Protein 3ILH (pdb70)

Secondary structure (DSSP, 8-state):
--EEEEEEE-S-HHHHHHHHHHHHTT--EEEEEEESSHHHHHHHHHHHHTSS---SEEEEESS-SSS-HHHHHHHHHHH-GGGTTT-EEEEE-SS--HHHHHHHHH-SS--EEE-SS--HHHHHHHHHHHH--

CATH classification: 3.40.50.2300

Structure (mmCIF, N/CA/C/O backbone):
data_3ILH
#
_entry.id   3ILH
#
_cell.length_a   63.671
_cell.length_b   63.671
_cell.length_c   158.388
_cell.angle_alpha   90.00
_cell.angle_beta   90.00
_cell.angle_gamma   120.00
#
_symmetry.space_group_name_H-M   'P 64 2 2'
#
loop_
_entity.id
_entity.type
_entity.pdbx_description
1 polymer 'Two component response regulator'
2 water water
#
loop_
_atom_site.group_PDB
_atom_site.id
_atom_site.type_symbol
_atom_site.label_atom_id
_atom_site.label_alt_id
_atom_site.label_comp_id
_atom_site.label_asym_id
_atom_site.label_entity_id
_atom_site.label_seq_id
_atom_site.pdbx_PDB_ins_code
_atom_site.Cartn_x
_atom_site.Cartn_y
_atom_site.Cartn_z
_atom_site.occupancy
_atom_site.B_iso_or_equiv
_atom_site.auth_seq_id
_atom_site.auth_comp_id
_atom_site.auth_asym_id
_atom_site.auth_atom_id
_atom_site.pdbx_PDB_model_num
ATOM 1 N N . ARG A 1 7 ? 50.621 23.753 -6.165 1.00 78.34 5 ARG A N 1
ATOM 2 C CA . ARG A 1 7 ? 49.834 22.477 -5.862 1.00 79.23 5 ARG A CA 1
ATOM 3 C C . ARG A 1 7 ? 50.581 21.433 -4.938 1.00 77.84 5 ARG A C 1
ATOM 4 O O . ARG A 1 7 ? 50.030 20.358 -4.632 1.00 78.39 5 ARG A O 1
ATOM 12 N N . LYS A 1 8 ? 51.710 21.817 -4.381 1.00 76.58 6 LYS A N 1
ATOM 13 C CA . LYS A 1 8 ? 52.462 20.990 -3.461 1.00 75.24 6 LYS A CA 1
ATOM 14 C C . LYS A 1 8 ? 51.743 20.882 -2.130 1.00 73.96 6 LYS A C 1
ATOM 15 O O . LYS A 1 8 ? 50.724 21.516 -1.932 1.00 73.95 6 LYS A O 1
ATOM 21 N N . ILE A 1 9 ? 52.230 20.018 -1.247 1.00 70.72 7 ILE A N 1
ATOM 22 C CA . ILE A 1 9 ? 51.603 19.862 0.074 1.00 65.81 7 ILE A CA 1
ATOM 23 C C . ILE A 1 9 ? 52.750 20.136 0.986 1.00 65.36 7 ILE A C 1
ATOM 24 O O . ILE A 1 9 ? 53.934 19.752 0.775 1.00 66.55 7 ILE A O 1
ATOM 29 N N . ASP A 1 10 ? 52.386 20.872 2.002 1.00 63.83 8 ASP A N 1
ATOM 30 C CA . ASP A 1 10 ? 53.332 21.401 2.906 1.00 63.01 8 ASP A CA 1
ATOM 31 C C . ASP A 1 10 ? 54.077 20.324 3.572 1.00 61.08 8 ASP A C 1
ATOM 32 O O . ASP A 1 10 ? 55.291 20.323 3.586 1.00 61.56 8 ASP A O 1
ATOM 37 N N . SER A 1 11 ? 53.364 19.426 4.222 1.00 58.45 9 SER A N 1
ATOM 38 C CA . SER A 1 11 ? 54.064 18.349 4.885 1.00 54.81 9 SER A CA 1
ATOM 39 C C . SER A 1 11 ? 53.196 17.235 5.402 1.00 51.55 9 SER A C 1
ATOM 40 O O . SER A 1 11 ? 52.017 17.376 5.530 1.00 48.93 9 SER A O 1
ATOM 43 N N . VAL A 1 12 ? 53.826 16.131 5.726 1.00 49.67 10 VAL A N 1
ATOM 44 C CA . VAL A 1 12 ? 53.166 15.069 6.400 1.00 46.71 10 VAL A CA 1
ATOM 45 C C . VAL A 1 12 ? 54.031 14.592 7.539 1.00 45.39 10 VAL A C 1
ATOM 46 O O . VAL A 1 12 ? 55.217 14.466 7.414 1.00 47.07 10 VAL A O 1
ATOM 50 N N . LEU A 1 13 ? 53.397 14.338 8.658 1.00 42.60 11 LEU A N 1
ATOM 51 C CA . LEU A 1 13 ? 54.071 13.734 9.854 1.00 41.96 11 LEU A CA 1
ATOM 52 C C . LEU A 1 13 ? 53.631 12.284 9.948 1.00 40.52 11 LEU A C 1
ATOM 53 O O . LEU A 1 13 ? 52.441 12.077 9.919 1.00 38.75 11 LEU A O 1
ATOM 58 N N . LEU A 1 14 ? 54.574 11.324 10.031 1.00 39.82 12 LEU A N 1
ATOM 59 C CA . LEU A 1 14 ? 54.232 9.923 10.171 1.00 39.38 12 LEU A CA 1
ATOM 60 C C . LEU A 1 14 ? 54.597 9.428 11.645 1.00 42.52 12 LEU A C 1
ATOM 61 O O . LEU A 1 14 ? 55.588 9.916 12.295 1.00 42.47 12 LEU A O 1
ATOM 66 N N . ILE A 1 15 ? 53.675 8.676 12.203 1.00 40.87 13 ILE A N 1
ATOM 67 C CA . ILE A 1 15 ? 53.802 8.192 13.531 1.00 39.05 13 ILE A CA 1
ATOM 68 C C . ILE A 1 15 ? 53.643 6.740 13.412 1.00 42.18 13 ILE A C 1
ATOM 69 O O . ILE A 1 15 ? 52.588 6.263 13.156 1.00 41.94 13 ILE A O 1
ATOM 74 N N . ASP A 1 16 ? 54.706 6.012 13.612 1.00 41.88 14 ASP A N 1
ATOM 75 C CA . ASP A 1 16 ? 54.600 4.591 13.572 1.00 41.78 14 ASP A CA 1
ATOM 76 C C . ASP A 1 16 ? 55.737 4.146 14.370 1.00 42.90 14 ASP A C 1
ATOM 77 O O . ASP A 1 16 ? 56.747 4.788 14.349 1.00 42.76 14 ASP A O 1
ATOM 82 N N . ASP A 1 17 ? 55.631 3.033 15.050 1.00 42.81 15 ASP A N 1
ATOM 83 C CA . ASP A 1 17 ? 56.848 2.605 15.753 1.00 47.29 15 ASP A CA 1
ATOM 84 C C . ASP A 1 17 ? 57.735 1.644 14.885 1.00 46.14 15 ASP A C 1
ATOM 85 O O . ASP A 1 17 ? 58.856 1.366 15.280 1.00 47.25 15 ASP A O 1
ATOM 90 N N . ASP A 1 18 ? 57.235 1.203 13.724 1.00 45.86 16 ASP A N 1
ATOM 91 C CA . ASP A 1 18 ? 57.919 0.322 12.836 1.00 46.99 16 ASP A CA 1
ATOM 92 C C . ASP A 1 18 ? 58.768 1.141 11.780 1.00 46.99 16 ASP A C 1
ATOM 93 O O . ASP A 1 18 ? 58.261 1.670 10.795 1.00 47.27 16 ASP A O 1
ATOM 98 N N . ASP A 1 19 ? 60.073 1.210 11.915 1.00 45.97 17 ASP A N 1
ATOM 99 C CA . ASP A 1 19 ? 60.798 2.029 10.984 1.00 47.38 17 ASP A CA 1
ATOM 100 C C . ASP A 1 19 ? 60.655 1.618 9.568 1.00 46.08 17 ASP A C 1
ATOM 101 O O . ASP A 1 19 ? 60.534 2.450 8.736 1.00 45.29 17 ASP A O 1
ATOM 106 N N . ILE A 1 20 ? 60.689 0.347 9.261 1.00 45.11 18 ILE A N 1
ATOM 107 C CA . ILE A 1 20 ? 60.595 -0.043 7.822 1.00 45.20 18 ILE A CA 1
ATOM 108 C C . ILE A 1 20 ? 59.318 0.549 7.199 1.00 44.37 18 ILE A C 1
ATOM 109 O O . ILE A 1 20 ? 59.307 0.984 6.017 1.00 45.62 18 ILE A O 1
ATOM 114 N N . VAL A 1 21 ? 58.235 0.550 7.935 1.00 41.08 19 VAL A N 1
ATOM 115 C CA . VAL A 1 21 ? 57.043 1.164 7.431 1.00 38.12 19 VAL A CA 1
ATOM 116 C C . VAL A 1 21 ? 57.210 2.657 7.320 1.00 38.47 19 VAL A C 1
ATOM 117 O O . VAL A 1 21 ? 56.837 3.231 6.352 1.00 38.38 19 VAL A O 1
ATOM 121 N N . ASN A 1 22 ? 57.778 3.314 8.303 1.00 37.67 20 ASN A N 1
ATOM 122 C CA . ASN A 1 22 ? 57.989 4.752 8.089 1.00 39.51 20 ASN A CA 1
ATOM 123 C C . ASN A 1 22 ? 58.805 4.960 6.878 1.00 40.89 20 ASN A C 1
ATOM 124 O O . ASN A 1 22 ? 58.518 5.829 6.010 1.00 41.72 20 ASN A O 1
ATOM 129 N N . PHE A 1 23 ? 59.803 4.135 6.696 1.00 40.37 21 PHE A N 1
ATOM 130 C CA . PHE A 1 23 ? 60.626 4.266 5.528 1.00 41.75 21 PHE A CA 1
ATOM 131 C C . PHE A 1 23 ? 59.882 4.031 4.242 1.00 40.62 21 PHE A C 1
ATOM 132 O O . PHE A 1 23 ? 60.063 4.741 3.293 1.00 42.41 21 PHE A O 1
ATOM 140 N N . LEU A 1 24 ? 59.036 3.030 4.214 1.00 40.34 22 LEU A N 1
ATOM 141 C CA . LEU A 1 24 ? 58.278 2.711 3.019 1.00 39.58 22 LEU A CA 1
ATOM 142 C C . LEU A 1 24 ? 57.338 3.774 2.747 1.00 39.41 22 LEU A C 1
ATOM 143 O O . LEU A 1 24 ? 57.095 4.120 1.563 1.00 37.78 22 LEU A O 1
ATOM 148 N N . ASN A 1 25 ? 56.678 4.248 3.790 1.00 39.69 23 ASN A N 1
ATOM 149 C CA . ASN A 1 25 ? 55.596 5.229 3.513 1.00 40.88 23 ASN A CA 1
ATOM 150 C C . ASN A 1 25 ? 56.249 6.504 2.958 1.00 41.13 23 ASN A C 1
ATOM 151 O O . ASN A 1 25 ? 55.674 7.247 2.195 1.00 39.93 23 ASN A O 1
ATOM 156 N N . THR A 1 26 ? 57.417 6.798 3.466 1.00 43.05 24 THR A N 1
ATOM 157 C CA . THR A 1 26 ? 57.980 8.058 3.168 1.00 47.06 24 THR A CA 1
ATOM 158 C C . THR A 1 26 ? 58.572 7.955 1.744 1.00 47.49 24 THR A C 1
ATOM 159 O O . THR A 1 26 ? 58.459 8.897 0.974 1.00 46.76 24 THR A O 1
ATOM 163 N N . THR A 1 27 ? 59.061 6.778 1.331 1.00 48.43 25 THR A N 1
ATOM 164 C CA . THR A 1 27 ? 59.370 6.531 -0.112 1.00 47.03 25 THR A CA 1
ATOM 165 C C . THR A 1 27 ? 58.146 6.760 -1.041 1.00 47.23 25 THR A C 1
ATOM 166 O O . THR A 1 27 ? 58.205 7.440 -2.165 1.00 48.73 25 THR A O 1
ATOM 170 N N . ILE A 1 28 ? 57.010 6.213 -0.618 1.00 45.28 26 ILE A N 1
ATOM 171 C CA . ILE A 1 28 ? 55.848 6.134 -1.478 1.00 43.52 26 ILE A CA 1
ATOM 172 C C . ILE A 1 28 ? 55.326 7.530 -1.586 1.00 46.64 26 ILE A C 1
ATOM 173 O O . ILE A 1 28 ? 54.838 7.890 -2.638 1.00 47.54 26 ILE A O 1
ATOM 178 N N . ILE A 1 29 ? 55.459 8.348 -0.510 1.00 48.53 27 ILE A N 1
ATOM 179 C CA . ILE A 1 29 ? 55.194 9.809 -0.607 1.00 49.47 27 ILE A CA 1
ATOM 180 C C . ILE A 1 29 ? 56.236 10.569 -1.500 1.00 49.41 27 ILE A C 1
ATOM 181 O O . ILE A 1 29 ? 55.837 11.372 -2.371 1.00 48.42 27 ILE A O 1
ATOM 186 N N . ARG A 1 30 ? 57.521 10.259 -1.341 1.00 49.09 28 ARG A N 1
ATOM 187 C CA . ARG A 1 30 ? 58.467 10.730 -2.297 1.00 52.29 28 ARG A CA 1
ATOM 188 C C . ARG A 1 30 ? 58.038 10.401 -3.776 1.00 55.12 28 ARG A C 1
ATOM 189 O O . ARG A 1 30 ? 57.759 11.341 -4.549 1.00 56.40 28 ARG A O 1
ATOM 197 N N . MET A 1 31 ? 57.866 9.118 -4.151 1.00 55.51 29 MET A N 1
ATOM 198 C CA . MET A 1 31 ? 57.274 8.731 -5.476 1.00 53.60 29 MET A CA 1
ATOM 199 C C . MET A 1 31 ? 56.083 9.543 -5.932 1.00 56.07 29 MET A C 1
ATOM 200 O O . MET A 1 31 ? 55.681 9.474 -7.100 1.00 58.38 29 MET A O 1
ATOM 205 N N . THR A 1 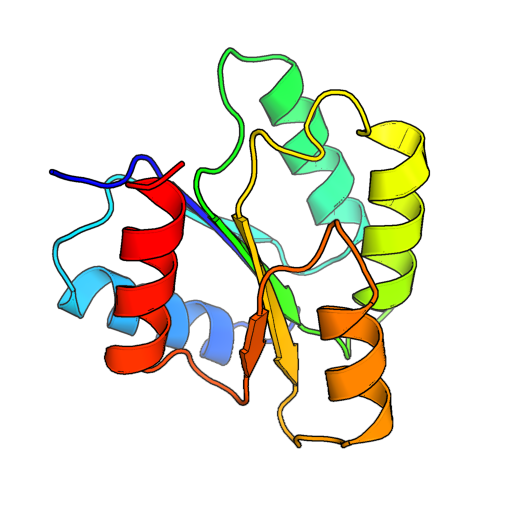32 ? 55.471 10.305 -5.054 1.00 56.54 30 THR A N 1
ATOM 206 C CA . THR A 1 32 ? 54.246 11.021 -5.457 1.00 56.99 30 THR A CA 1
ATOM 207 C C . THR A 1 32 ? 54.554 12.498 -5.975 1.00 58.69 30 THR A C 1
ATOM 208 O O . THR A 1 32 ? 53.723 13.222 -6.598 1.00 57.61 30 THR A O 1
ATOM 212 N N . HIS A 1 33 ? 55.760 12.944 -5.673 1.00 59.40 31 HIS A N 1
ATOM 213 C CA . HIS A 1 33 ? 56.174 14.286 -6.012 1.00 62.85 31 HIS A CA 1
ATOM 214 C C . HIS A 1 33 ? 55.271 15.433 -5.588 1.00 64.50 31 HIS A C 1
ATOM 215 O O . HIS A 1 33 ? 55.476 16.576 -6.030 1.00 66.83 31 HIS A O 1
ATOM 222 N N . ARG A 1 34 ? 54.302 15.174 -4.744 1.00 63.58 32 ARG A N 1
ATOM 223 C CA . ARG A 1 34 ? 53.429 16.217 -4.316 1.00 61.51 32 ARG A CA 1
ATOM 224 C C . ARG A 1 34 ? 53.606 16.811 -2.901 1.00 61.37 32 ARG A C 1
ATOM 225 O O . ARG A 1 34 ? 52.805 17.625 -2.511 1.00 60.98 32 ARG A O 1
ATOM 233 N N . VAL A 1 35 ? 54.615 16.438 -2.127 1.00 61.48 33 VAL A N 1
ATOM 234 C CA . VAL A 1 35 ? 54.710 16.874 -0.722 1.00 61.58 33 VAL A CA 1
ATOM 235 C C . VAL A 1 35 ? 56.045 17.543 -0.496 1.00 64.19 33 VAL A C 1
ATOM 236 O O . VAL A 1 35 ? 57.069 17.048 -0.981 1.00 63.81 33 VAL A O 1
ATOM 240 N N . GLU A 1 36 ? 56.037 18.674 0.200 1.00 67.87 34 GLU A N 1
ATOM 241 C CA . GLU A 1 36 ? 57.259 19.410 0.544 1.00 71.80 34 GLU A CA 1
ATOM 242 C C . GLU A 1 36 ? 58.253 18.880 1.562 1.00 72.02 34 GLU A C 1
ATOM 243 O O . GLU A 1 36 ? 59.423 18.876 1.298 1.00 73.63 34 GLU A O 1
ATOM 249 N N . GLU A 1 37 ? 57.797 18.439 2.725 1.00 70.86 35 GLU A N 1
ATOM 250 C CA . GLU A 1 37 ? 58.708 17.928 3.751 1.00 67.91 35 GLU A CA 1
ATOM 251 C C . GLU A 1 37 ? 58.112 16.741 4.475 1.00 66.06 35 GLU A C 1
ATOM 252 O O . GLU A 1 37 ? 56.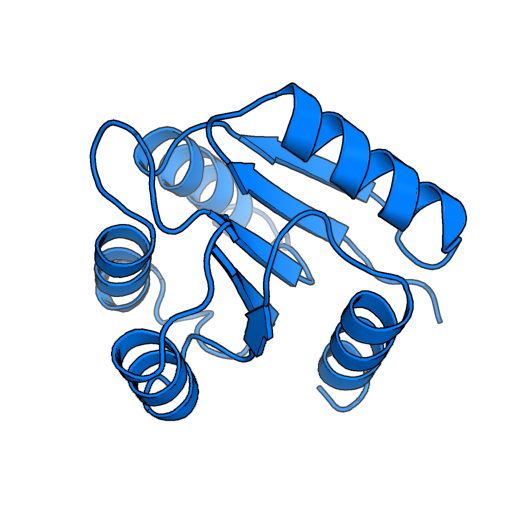939 16.747 4.765 1.00 63.53 35 GLU A O 1
ATOM 258 N N . ILE A 1 38 ? 58.905 15.727 4.799 1.00 63.72 36 ILE A N 1
ATOM 259 C CA . ILE A 1 38 ? 58.303 14.575 5.467 1.00 63.21 36 ILE A CA 1
ATOM 260 C C . ILE A 1 38 ? 59.021 14.319 6.794 1.00 62.43 36 ILE A C 1
ATOM 261 O O . ILE A 1 38 ? 60.221 14.265 6.822 1.00 59.57 36 ILE A O 1
ATOM 266 N N . GLN A 1 39 ? 58.286 14.224 7.910 1.00 62.78 37 GLN A N 1
ATOM 267 C CA . GLN A 1 39 ? 58.943 13.740 9.125 1.00 63.32 37 GLN A CA 1
ATOM 268 C C . GLN A 1 39 ? 58.256 12.559 9.812 1.00 61.41 37 GLN A C 1
ATOM 269 O O . GLN A 1 39 ? 57.073 12.224 9.632 1.00 62.78 37 GLN A O 1
ATOM 275 N N . SER A 1 40 ? 58.942 12.013 10.754 1.00 59.76 38 SER A N 1
ATOM 276 C CA . SER A 1 40 ? 58.601 10.731 11.227 1.00 59.23 38 SER A CA 1
ATOM 277 C C . SER A 1 40 ? 58.822 10.684 12.769 1.00 59.42 38 SER A C 1
ATOM 278 O O . SER A 1 40 ? 59.825 11.215 13.213 1.00 60.20 38 SER A O 1
ATOM 281 N N . VAL A 1 41 ? 57.901 10.168 13.618 1.00 58.19 39 VAL A N 1
ATOM 282 C CA . VAL A 1 41 ? 58.225 9.898 15.027 1.00 55.34 39 VAL A CA 1
ATOM 283 C C . VAL A 1 41 ? 57.825 8.506 15.272 1.00 56.10 39 VAL A C 1
ATOM 284 O O . VAL A 1 41 ? 57.000 7.985 14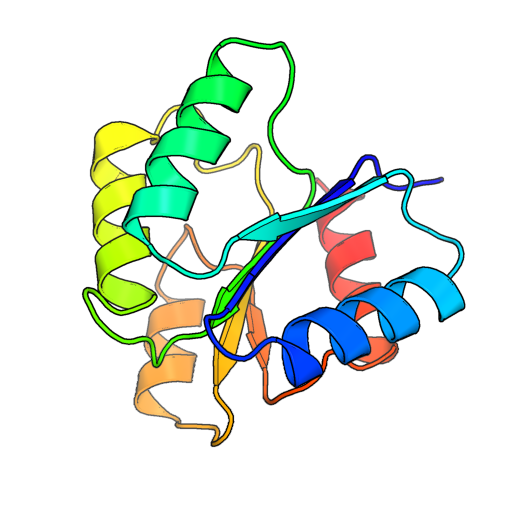.537 1.00 57.29 39 VAL A O 1
ATOM 288 N N . THR A 1 42 ? 58.347 7.844 16.298 1.00 56.54 40 THR A N 1
ATOM 289 C CA . THR A 1 42 ? 57.951 6.426 16.548 1.00 55.83 40 THR A CA 1
ATOM 290 C C . THR A 1 42 ? 57.132 6.211 17.848 1.00 54.48 40 THR A C 1
ATOM 291 O O . THR A 1 42 ? 57.000 5.102 18.379 1.00 53.90 40 THR A O 1
ATOM 295 N N . SER A 1 43 ? 56.511 7.255 18.358 1.00 53.83 41 SER A N 1
ATOM 296 C CA . SER A 1 43 ? 55.577 6.952 19.414 1.00 54.09 41 SER A CA 1
ATOM 297 C C . SER A 1 43 ? 54.710 8.097 19.700 1.00 52.47 41 SER A C 1
ATOM 298 O O . SER A 1 43 ? 54.917 9.241 19.230 1.00 51.72 41 SER A O 1
ATOM 301 N N . GLY A 1 44 ? 53.737 7.778 20.515 1.00 53.05 42 GLY A N 1
ATOM 302 C CA . GLY A 1 44 ? 52.569 8.660 20.728 1.00 54.21 42 GLY A CA 1
ATOM 303 C C . GLY A 1 44 ? 53.059 9.833 21.532 1.00 56.25 42 GLY A C 1
ATOM 304 O O . GLY A 1 44 ? 52.756 10.977 21.266 1.00 57.41 42 GLY A O 1
ATOM 305 N N . ASN A 1 45 ? 53.883 9.578 22.523 1.00 58.10 43 ASN A N 1
ATOM 306 C CA . ASN A 1 45 ? 54.359 10.690 23.334 1.00 58.40 43 ASN A CA 1
ATOM 307 C C . ASN A 1 45 ? 55.380 11.501 22.525 1.00 57.20 43 ASN A C 1
ATOM 308 O O . ASN A 1 45 ? 55.156 12.655 22.394 1.00 58.32 43 ASN A O 1
ATOM 313 N N . ALA A 1 46 ? 56.386 10.892 21.873 1.00 55.35 44 ALA A N 1
ATOM 314 C CA . ALA A 1 46 ? 57.241 11.580 20.939 1.00 53.51 44 ALA A CA 1
ATOM 315 C C . ALA A 1 46 ? 56.356 12.353 19.984 1.00 54.36 44 ALA A C 1
ATOM 316 O O . ALA A 1 46 ? 56.709 13.446 19.662 1.00 55.64 44 ALA A O 1
ATOM 318 N N . ALA A 1 47 ? 55.215 11.809 19.520 1.00 54.96 45 ALA A N 1
ATOM 319 C CA . ALA A 1 47 ? 54.316 12.612 18.634 1.00 56.46 45 ALA A CA 1
ATOM 320 C C . ALA A 1 47 ? 53.845 13.939 19.246 1.00 57.96 45 ALA A C 1
ATOM 321 O O . ALA A 1 47 ? 54.067 14.944 18.628 1.00 60.28 45 ALA A O 1
ATOM 323 N N . ILE A 1 48 ? 53.144 13.918 20.406 1.00 58.25 46 ILE A N 1
ATOM 324 C CA . ILE A 1 48 ? 52.909 15.078 21.309 1.00 57.66 46 ILE A CA 1
ATOM 325 C C . ILE A 1 48 ? 54.132 16.047 21.386 1.00 57.85 46 ILE A C 1
ATOM 326 O O . ILE A 1 48 ? 54.019 17.231 21.137 1.00 56.88 46 ILE A O 1
ATOM 331 N N . ASN A 1 49 ? 55.279 15.558 21.787 1.00 58.64 47 ASN A N 1
ATOM 332 C CA . ASN A 1 49 ? 56.361 16.462 21.966 1.00 62.41 47 ASN A CA 1
ATOM 333 C C . ASN A 1 49 ? 56.679 17.172 20.675 1.00 63.86 47 ASN A C 1
ATOM 334 O O . ASN A 1 49 ? 56.969 18.359 20.739 1.00 65.96 47 ASN A O 1
ATOM 339 N N . LYS A 1 50 ? 56.685 16.463 19.541 1.00 64.66 48 LYS A N 1
ATOM 340 C CA . LYS A 1 50 ? 56.908 17.080 18.239 1.00 64.72 48 LYS A CA 1
ATOM 341 C C . LYS A 1 50 ? 55.766 17.988 17.730 1.00 64.44 48 LYS A C 1
ATOM 342 O O . LYS A 1 50 ? 56.030 19.060 17.250 1.00 64.04 48 LYS A O 1
ATOM 348 N N . LEU A 1 51 ? 54.518 17.552 17.789 1.00 64.97 49 LEU A N 1
ATOM 349 C CA . LEU A 1 51 ? 53.396 18.387 17.363 1.00 66.78 49 LEU A CA 1
ATOM 350 C C . LEU A 1 51 ? 53.355 19.709 18.208 1.00 68.51 49 LEU A C 1
ATOM 351 O O . LEU A 1 51 ? 53.072 20.820 17.679 1.00 68.40 49 LEU A O 1
ATOM 356 N N . ASN A 1 52 ? 53.679 19.538 19.503 1.00 70.20 50 ASN A N 1
ATOM 357 C CA . ASN A 1 52 ? 53.815 20.564 20.534 1.00 71.48 50 ASN A CA 1
ATOM 358 C C . ASN A 1 52 ? 54.908 21.491 20.089 1.00 71.75 50 ASN A C 1
ATOM 359 O O . ASN A 1 52 ? 54.685 22.672 19.914 1.00 74.02 50 ASN A O 1
ATOM 364 N N . GLU A 1 53 ? 56.064 20.978 19.771 1.00 70.51 51 GLU A N 1
ATOM 365 C CA . GLU A 1 53 ? 57.121 21.839 19.314 1.00 70.51 51 GLU A CA 1
ATOM 366 C C . GLU A 1 53 ? 56.688 22.566 18.081 1.00 69.85 51 GLU A C 1
ATOM 367 O O . GLU A 1 53 ? 57.030 23.705 17.881 1.00 70.46 51 GLU A O 1
ATOM 373 N N . LEU A 1 54 ? 55.900 21.896 17.264 1.00 20.00 52 LEU A N 1
ATOM 374 C CA . LEU A 1 54 ? 55.273 22.460 16.071 1.00 20.00 52 LEU A CA 1
ATOM 375 C C . LEU A 1 54 ? 54.175 23.491 16.250 1.00 20.00 52 LEU A C 1
ATOM 376 O O . LEU A 1 54 ? 54.066 24.363 15.452 1.00 20.00 52 LEU A O 1
ATOM 381 N N . TYR A 1 55 ? 53.327 23.384 17.252 1.00 70.54 53 TYR A N 1
ATOM 382 C CA . TYR A 1 55 ? 52.244 24.363 17.398 1.00 71.31 53 TYR A CA 1
ATOM 383 C C . TYR A 1 55 ? 52.844 25.716 17.595 1.00 71.93 53 TYR A C 1
ATOM 384 O O . TYR A 1 55 ? 52.343 26.733 17.162 1.00 70.24 53 TYR A O 1
ATOM 386 N N . ALA A 1 56 ? 53.937 25.647 18.311 1.00 73.18 54 ALA A N 1
ATOM 387 C CA . ALA A 1 56 ? 54.806 26.697 18.762 1.00 73.68 54 ALA A CA 1
ATOM 388 C C . ALA A 1 56 ? 55.339 27.434 17.556 1.00 74.73 54 ALA A C 1
ATOM 389 O O . ALA A 1 56 ? 56.015 28.439 17.694 1.00 75.23 54 ALA A O 1
ATOM 391 N N . ALA A 1 57 ? 55.062 26.907 16.374 1.00 75.86 55 ALA A N 1
ATOM 392 C CA . ALA A 1 57 ? 55.472 27.525 15.128 1.00 75.42 55 ALA A CA 1
ATOM 393 C C . ALA A 1 57 ? 54.250 27.679 14.208 1.00 76.63 55 ALA A C 1
ATOM 394 O O . ALA A 1 57 ? 53.203 27.132 14.498 1.00 76.23 55 ALA A O 1
ATOM 396 N N . GLY A 1 58 ? 54.318 28.466 13.142 1.00 77.83 56 GLY A N 1
ATOM 397 C CA . GLY A 1 58 ? 53.124 28.530 12.273 1.00 78.06 56 GLY A CA 1
ATOM 398 C C . GLY A 1 58 ? 52.732 27.085 12.010 1.00 79.01 56 GLY A C 1
ATOM 399 O O . GLY A 1 58 ? 51.492 26.754 11.886 1.00 79.80 56 GLY A O 1
ATOM 400 N N . ARG A 1 59 ? 53.793 26.234 11.952 1.00 78.10 57 ARG A N 1
ATOM 401 C CA . ARG A 1 59 ? 53.761 24.772 11.646 1.00 77.48 57 ARG A CA 1
ATOM 402 C C . ARG A 1 59 ? 52.685 23.880 12.351 1.00 74.20 57 ARG A C 1
ATOM 403 O O . ARG A 1 59 ? 52.416 24.011 13.591 1.00 74.61 57 ARG A O 1
ATOM 411 N N . TRP A 1 60 ? 52.017 23.083 11.507 1.00 69.64 58 TRP A N 1
ATOM 412 C CA . TRP A 1 60 ? 51.158 21.986 11.865 1.00 66.50 58 TRP A CA 1
ATOM 413 C C . TRP A 1 60 ? 51.232 21.134 10.638 1.00 65.36 58 TRP A C 1
ATOM 414 O O . TRP A 1 60 ? 50.993 21.652 9.547 1.00 66.89 58 TRP A O 1
ATOM 425 N N . PRO A 1 61 ? 51.543 19.818 10.790 1.00 63.51 59 PRO A N 1
ATOM 426 C CA . PRO A 1 61 ? 51.621 19.014 9.588 1.00 60.65 59 PRO A CA 1
ATOM 427 C C . PRO A 1 61 ? 50.293 19.039 8.817 1.00 58.55 59 PRO A C 1
ATOM 428 O O . PRO A 1 61 ? 49.140 18.823 9.411 1.00 56.89 59 PRO A O 1
ATOM 432 N N . SER A 1 62 ? 50.503 19.310 7.509 1.00 54.53 60 SER A N 1
ATOM 433 C CA . SER A 1 62 ? 49.456 19.228 6.528 1.00 51.84 60 SER A CA 1
ATOM 434 C C . SER A 1 62 ? 48.628 17.909 6.583 1.00 51.31 60 SER A C 1
ATOM 435 O O . SER A 1 62 ? 47.359 17.948 6.566 1.00 52.09 60 SER A O 1
ATOM 438 N N . ILE A 1 63 ? 49.325 16.750 6.700 1.00 49.40 61 ILE A N 1
ATOM 439 C CA . ILE A 1 63 ? 48.699 15.412 6.981 1.00 48.16 61 ILE A CA 1
ATOM 440 C C . ILE A 1 63 ? 49.429 14.681 8.102 1.00 47.40 61 ILE A C 1
ATOM 441 O O . ILE A 1 63 ? 50.709 14.730 8.159 1.00 47.99 61 ILE A O 1
ATOM 446 N N . ILE A 1 64 ? 48.663 13.964 8.892 1.00 45.07 62 ILE A N 1
ATOM 447 C CA . ILE A 1 64 ? 49.192 13.129 9.924 1.00 43.37 62 ILE A CA 1
ATOM 448 C C . ILE A 1 64 ? 48.749 11.700 9.767 1.00 43.21 62 ILE A C 1
ATOM 449 O O . ILE A 1 64 ? 47.590 11.415 9.702 1.00 39.90 62 ILE A O 1
ATOM 454 N N . CYS A 1 65 ? 49.708 10.803 9.737 1.00 42.25 63 CYS A N 1
ATOM 455 C CA . CYS A 1 65 ? 49.454 9.360 9.767 1.00 41.48 63 CYS A CA 1
ATOM 456 C C . CYS A 1 65 ? 49.997 8.758 11.021 1.00 42.14 63 CYS A C 1
ATOM 457 O O . CYS A 1 65 ? 51.210 9.029 11.365 1.00 42.12 63 CYS A O 1
ATOM 460 N N . ILE A 1 66 ? 49.210 7.832 11.549 1.00 39.17 64 ILE A N 1
ATOM 461 C CA . ILE A 1 66 ? 49.341 7.286 12.816 1.00 40.09 64 ILE A CA 1
ATOM 462 C C . ILE A 1 66 ? 49.016 5.853 12.740 1.00 41.88 64 ILE A C 1
ATOM 463 O O . ILE A 1 66 ? 47.908 5.552 12.319 1.00 41.99 64 ILE A O 1
ATOM 468 N N . ASP A 1 67 ? 49.955 4.984 13.170 1.00 42.78 65 ASP A N 1
ATOM 469 C CA . ASP A 1 67 ? 49.748 3.539 13.308 1.00 43.78 65 ASP A CA 1
ATOM 470 C C . ASP A 1 67 ? 48.815 3.269 14.536 1.00 43.35 65 ASP A C 1
ATOM 471 O O . ASP A 1 67 ? 49.017 3.839 15.496 1.00 44.20 65 ASP A O 1
ATOM 476 N N . ILE A 1 68 ? 47.714 2.529 14.469 1.00 44.59 66 ILE A N 1
ATOM 477 C CA . ILE A 1 68 ? 46.956 2.201 15.626 1.00 45.29 66 ILE A CA 1
ATOM 478 C C . ILE A 1 68 ? 47.811 1.421 16.651 1.00 46.51 66 ILE A C 1
ATOM 479 O O . ILE A 1 68 ? 47.916 1.777 17.774 1.00 44.55 66 ILE A O 1
ATOM 484 N N . ASN A 1 69 ? 48.382 0.331 16.223 1.00 49.36 67 ASN A N 1
ATOM 485 C CA . ASN A 1 69 ? 49.077 -0.504 17.132 1.00 48.61 67 ASN A CA 1
ATOM 486 C C . ASN A 1 69 ? 50.457 -0.027 17.336 1.00 48.22 67 ASN A C 1
ATOM 487 O O . ASN A 1 69 ? 51.250 -0.020 16.441 1.00 51.14 67 ASN A O 1
ATOM 492 N N . MET A 1 70 ? 50.739 0.338 18.568 1.00 49.12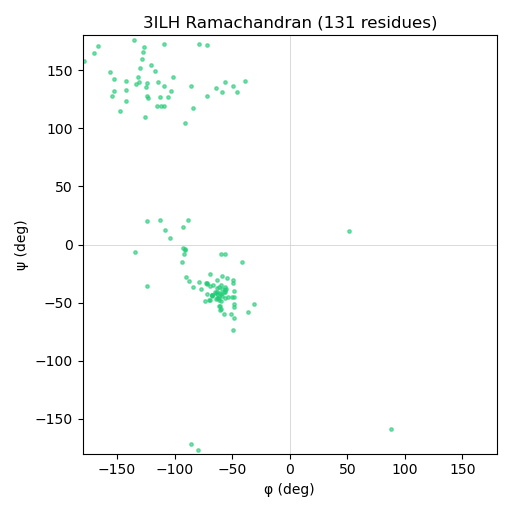 68 MET A N 1
ATOM 493 C CA . MET A 1 70 ? 52.013 0.954 18.902 1.00 45.98 68 MET A CA 1
ATOM 494 C C . MET A 1 70 ? 52.285 0.614 20.340 1.00 49.73 68 MET A C 1
ATOM 495 O O . MET A 1 70 ? 51.396 0.593 21.168 1.00 49.58 68 MET A O 1
ATOM 500 N N . PRO A 1 71 ? 53.550 0.351 20.669 1.00 53.54 69 PRO A N 1
ATOM 501 C CA . PRO A 1 71 ? 54.008 0.191 22.052 1.00 53.48 69 PRO A CA 1
ATOM 502 C C . PRO A 1 71 ? 53.795 1.492 22.690 1.00 54.53 69 PRO A C 1
ATOM 503 O O . PRO A 1 71 ? 54.189 2.588 22.147 1.00 55.35 69 PRO A O 1
ATOM 507 N N . GLY A 1 72 ? 53.223 1.370 23.891 1.00 55.95 70 GLY A N 1
ATOM 508 C CA . GLY A 1 72 ? 52.741 2.529 24.674 1.00 51.59 70 GLY A CA 1
ATOM 509 C C . GLY A 1 72 ? 51.328 2.707 24.163 1.00 50.39 70 GLY A C 1
ATOM 510 O O . GLY A 1 72 ? 50.673 1.744 23.569 1.00 50.02 70 GLY A O 1
ATOM 511 N N . ILE A 1 73 ? 50.888 3.918 24.390 1.00 48.04 71 ILE A N 1
ATOM 512 C CA . ILE A 1 73 ? 49.595 4.289 24.016 1.00 47.24 71 ILE A CA 1
ATOM 513 C C . ILE A 1 73 ? 49.345 4.062 22.514 1.00 47.22 71 ILE A C 1
ATOM 514 O O . ILE A 1 73 ? 50.185 4.413 21.609 1.00 45.11 71 ILE A O 1
ATOM 519 N N . ASN A 1 74 ? 48.153 3.574 22.221 1.00 45.30 72 ASN A N 1
ATOM 520 C CA . ASN A 1 74 ? 47.910 3.334 20.829 1.00 46.84 72 ASN A CA 1
ATOM 521 C C . ASN A 1 74 ? 47.371 4.638 20.003 1.00 47.08 72 ASN A C 1
ATOM 522 O O . ASN A 1 74 ? 47.272 5.744 20.567 1.00 46.74 72 ASN A O 1
ATOM 527 N N . GLY A 1 75 ? 46.946 4.503 18.734 1.00 46.59 73 GLY A N 1
ATOM 528 C CA . GLY A 1 75 ? 46.577 5.695 17.881 1.00 45.64 73 GLY A CA 1
ATOM 529 C C . GLY A 1 75 ? 45.257 6.273 18.339 1.00 45.54 73 GLY A C 1
ATOM 530 O O . GLY A 1 75 ? 45.015 7.510 18.289 1.00 44.63 73 GLY A O 1
ATOM 531 N N . TRP A 1 76 ? 44.369 5.405 18.822 1.00 45.04 74 TRP A N 1
ATOM 532 C CA . TRP A 1 76 ? 43.104 5.912 19.497 1.00 46.60 74 TRP A CA 1
ATOM 533 C C . TRP A 1 76 ? 43.338 6.772 20.778 1.00 45.90 74 TRP A C 1
ATOM 534 O O . TRP A 1 76 ? 42.843 7.912 20.877 1.00 47.11 74 TRP A O 1
ATOM 545 N N . GLU A 1 77 ? 44.108 6.257 21.732 1.00 45.21 75 GLU A N 1
ATOM 546 C CA . GLU A 1 77 ? 44.583 7.119 22.794 1.00 45.56 75 GLU A CA 1
ATOM 547 C C . GLU A 1 77 ? 45.343 8.356 22.254 1.00 45.49 75 GLU A C 1
ATOM 548 O O . GLU A 1 77 ? 45.205 9.441 22.786 1.00 47.08 75 GLU A O 1
ATOM 554 N N . LEU A 1 78 ? 46.133 8.267 21.210 1.00 44.07 76 LEU A N 1
ATOM 555 C CA . LEU A 1 78 ? 46.778 9.491 20.818 1.00 44.08 76 LEU A CA 1
ATOM 556 C C . LEU A 1 78 ? 45.681 10.506 20.339 1.00 45.75 76 LEU A C 1
ATOM 557 O O . LEU A 1 78 ? 45.631 11.681 20.731 1.00 44.87 76 LEU A O 1
ATOM 562 N N . ILE A 1 79 ? 44.709 10.018 19.607 1.00 46.42 77 ILE A N 1
ATOM 563 C CA . ILE A 1 79 ? 43.684 10.928 19.220 1.00 48.25 77 ILE A CA 1
ATOM 564 C C . ILE A 1 79 ? 42.906 11.518 20.374 1.00 50.39 77 ILE A C 1
ATOM 565 O O . ILE A 1 79 ? 42.660 12.740 20.385 1.00 49.92 77 ILE A O 1
ATOM 570 N N . ASP A 1 80 ? 42.495 10.661 21.317 1.00 51.82 78 ASP A N 1
ATOM 571 C CA . ASP A 1 80 ? 41.852 11.120 22.552 1.00 53.21 78 ASP A CA 1
ATOM 572 C C . ASP A 1 80 ? 42.704 12.201 23.136 1.00 54.05 78 ASP A C 1
ATOM 573 O O . ASP A 1 80 ? 42.178 13.113 23.765 1.00 57.67 78 ASP A O 1
ATOM 578 N N . LEU A 1 81 ? 44.009 12.183 22.942 1.00 53.55 79 LEU A N 1
ATOM 579 C CA . LEU A 1 81 ? 44.800 13.202 23.621 1.00 53.62 79 LEU A CA 1
ATOM 580 C C . LEU A 1 81 ? 44.766 14.438 22.764 1.00 55.27 79 LEU A C 1
ATOM 581 O O . LEU A 1 81 ? 44.848 15.556 23.272 1.00 56.05 79 LEU A O 1
ATOM 586 N N . PHE A 1 82 ? 44.789 14.257 21.434 1.00 55.82 80 PHE A N 1
ATOM 587 C CA . PHE A 1 82 ? 44.646 15.372 20.524 1.00 56.94 80 PHE A CA 1
ATOM 588 C C . PHE A 1 82 ? 43.341 16.176 20.882 1.00 58.73 80 PHE A C 1
ATOM 589 O O . PHE A 1 82 ? 43.368 17.407 21.023 1.00 58.31 80 PHE A O 1
ATOM 597 N N . LYS A 1 83 ? 42.255 15.415 21.107 1.00 59.29 81 LYS A N 1
ATOM 598 C CA . LYS A 1 83 ? 40.952 15.895 21.462 1.00 61.16 81 LYS A CA 1
ATOM 599 C C . LYS A 1 83 ? 41.032 16.725 22.674 1.00 64.05 81 LYS A C 1
ATOM 600 O O . LYS A 1 83 ? 40.055 17.403 23.076 1.00 65.25 81 LYS A O 1
ATOM 606 N N . GLN A 1 84 ? 42.181 16.737 23.292 1.00 66.73 82 GLN A N 1
ATOM 607 C CA . GLN A 1 84 ? 42.117 17.301 24.593 1.00 69.30 82 GLN A CA 1
ATOM 608 C C . GLN A 1 84 ? 43.276 18.289 24.827 1.00 70.90 82 GLN A C 1
ATOM 609 O O . GLN A 1 84 ? 43.296 19.017 25.836 1.00 73.67 82 GLN A O 1
ATOM 615 N N . HIS A 1 85 ? 44.197 18.375 23.880 1.00 71.07 83 HIS A N 1
ATOM 616 C CA . HIS A 1 85 ? 45.424 19.120 24.082 1.00 72.01 83 HIS A CA 1
ATOM 617 C C . HIS A 1 85 ? 45.380 20.102 22.914 1.00 72.17 83 HIS A C 1
ATOM 618 O O . HIS A 1 85 ? 45.775 21.307 23.013 1.00 73.84 83 HIS A O 1
ATOM 625 N N . PHE A 1 86 ? 44.849 19.598 21.792 1.00 70.59 84 PHE A N 1
ATOM 626 C CA . PHE A 1 86 ? 45.082 20.226 20.490 1.00 68.63 84 PHE A CA 1
ATOM 627 C C . PHE A 1 86 ? 43.833 20.611 19.744 1.00 68.45 84 PHE A C 1
ATOM 628 O O . PHE A 1 86 ? 43.920 20.744 18.538 1.00 68.90 84 PHE A O 1
ATOM 636 N N . GLN A 1 87 ? 42.694 20.753 20.410 1.00 67.94 85 GLN A N 1
ATOM 637 C CA . GLN A 1 87 ? 41.496 21.105 19.701 1.00 69.76 85 GLN A CA 1
ATOM 638 C C . GLN A 1 87 ? 41.563 22.414 18.817 1.00 70.70 85 GLN A C 1
ATOM 639 O O . GLN A 1 87 ? 40.810 22.496 17.789 1.00 70.46 85 GLN A O 1
ATOM 645 N N . PRO A 1 88 ? 42.428 23.452 19.189 1.00 70.41 86 PRO A N 1
ATOM 646 C CA . PRO A 1 88 ? 42.726 24.422 18.099 1.00 70.23 86 PRO A CA 1
ATOM 647 C C . PRO A 1 88 ? 42.727 23.787 16.605 1.00 69.97 86 PRO A C 1
ATOM 648 O O . PRO A 1 88 ? 42.110 24.339 15.648 1.00 69.46 86 PRO A O 1
ATOM 652 N N . MET A 1 89 ? 43.461 22.715 16.461 1.00 69.13 87 MET A N 1
ATOM 653 C CA . MET A 1 89 ? 43.735 22.154 15.180 1.00 66.88 87 MET A CA 1
ATOM 654 C C . MET A 1 89 ? 42.791 21.115 14.757 1.00 65.71 87 MET A C 1
ATOM 655 O O . MET A 1 89 ? 43.028 20.436 13.814 1.00 65.82 87 MET A O 1
ATOM 660 N N . LYS A 1 90 ? 41.668 20.987 15.381 1.00 64.50 88 LYS A N 1
ATOM 661 C CA . LYS A 1 90 ? 40.959 19.847 14.992 1.00 65.25 88 LYS A CA 1
ATOM 662 C C . LYS A 1 90 ? 40.774 19.915 13.536 1.00 67.57 88 LYS A C 1
ATOM 663 O O . LYS A 1 90 ? 40.894 18.922 12.907 1.00 69.98 88 LYS A O 1
ATOM 669 N N . ASN A 1 91 ? 40.480 21.052 12.963 1.00 68.52 89 ASN A N 1
ATOM 670 C CA . ASN A 1 91 ? 40.287 21.085 11.517 1.00 71.28 89 ASN A CA 1
ATOM 671 C C . ASN A 1 91 ? 41.328 21.736 10.660 1.00 70.81 89 ASN A C 1
ATOM 672 O O . ASN A 1 91 ? 41.087 21.970 9.523 1.00 69.51 89 ASN A O 1
ATOM 677 N N . LYS A 1 92 ? 42.486 22.036 11.209 1.00 72.00 90 LYS A N 1
ATOM 678 C CA . LYS A 1 92 ? 43.606 22.537 10.400 1.00 72.64 90 LYS A CA 1
ATOM 679 C C . LYS A 1 92 ? 44.426 21.289 10.002 1.00 72.67 90 LYS A C 1
ATOM 680 O O . LYS A 1 92 ? 45.444 21.381 9.266 1.00 73.43 90 LYS A O 1
ATOM 686 N N . SER A 1 93 ? 44.024 20.110 10.490 1.00 71.11 91 SER A N 1
ATOM 687 C CA . SER A 1 93 ? 44.673 18.845 10.011 1.00 69.36 91 SER A CA 1
ATOM 688 C C . SER A 1 93 ? 43.778 17.780 9.336 1.00 65.83 91 SER A C 1
ATOM 689 O O . SER A 1 93 ? 42.523 17.599 9.704 1.00 65.29 91 SER A O 1
ATOM 692 N N . ILE A 1 94 ? 44.486 17.015 8.496 1.00 60.22 92 ILE A N 1
ATOM 693 C CA . ILE A 1 94 ? 44.010 15.824 7.843 1.00 56.50 92 ILE A CA 1
ATOM 694 C C . ILE A 1 94 ? 44.775 14.643 8.426 1.00 53.73 92 ILE A C 1
ATOM 695 O O . ILE A 1 94 ? 45.963 14.554 8.320 1.00 53.56 92 ILE A O 1
ATOM 700 N N . VAL A 1 95 ? 44.024 13.742 9.023 1.00 49.09 93 VAL A N 1
ATOM 701 C CA . VAL A 1 95 ? 44.417 12.583 9.768 1.00 48.48 93 VAL A CA 1
ATOM 702 C C . VAL A 1 95 ? 44.036 11.272 9.183 1.00 46.69 93 VAL A C 1
ATOM 703 O O . VAL A 1 95 ? 42.837 10.904 9.063 1.00 46.83 93 VAL A O 1
ATOM 707 N N . CYS A 1 96 ? 45.115 10.526 8.908 1.00 43.25 94 CYS A N 1
ATOM 708 C CA . CYS A 1 96 ? 45.008 9.136 8.408 1.00 41.45 94 CYS A CA 1
ATOM 709 C C . CYS A 1 96 ? 45.537 8.159 9.457 1.00 39.48 94 CYS A C 1
ATOM 710 O O . CYS A 1 96 ? 46.715 8.244 9.857 1.00 40.48 94 CYS A O 1
ATOM 713 N N . LEU A 1 97 ? 44.721 7.173 9.783 1.00 38.50 95 LEU A N 1
ATOM 714 C CA . LEU A 1 97 ? 45.027 6.086 10.680 1.00 37.63 95 LEU A CA 1
ATOM 715 C C . LEU A 1 97 ? 45.370 4.834 9.887 1.00 36.92 95 LEU A C 1
ATOM 716 O O . LEU A 1 97 ? 44.809 4.602 8.876 1.00 40.26 95 LEU A O 1
ATOM 721 N N . LEU A 1 98 ? 46.300 4.022 10.344 1.00 35.82 96 LEU A N 1
ATOM 722 C CA . LEU A 1 98 ? 46.681 2.851 9.556 1.00 35.43 96 LEU A CA 1
ATOM 723 C C . LEU A 1 98 ? 46.667 1.618 10.437 1.00 35.84 96 LEU A C 1
ATOM 724 O O . LEU A 1 98 ? 46.985 1.695 11.667 1.00 38.35 96 LEU A O 1
ATOM 729 N N . SER A 1 99 ? 46.427 0.437 9.879 1.00 36.51 97 SER A N 1
ATOM 730 C CA . SER A 1 99 ? 46.451 -0.709 10.743 1.00 36.69 97 SER A CA 1
ATOM 731 C C . SER A 1 99 ? 46.830 -1.783 9.810 1.00 37.27 97 SER A C 1
ATOM 732 O O . SER A 1 99 ? 46.367 -1.848 8.652 1.00 39.60 97 SER A O 1
ATOM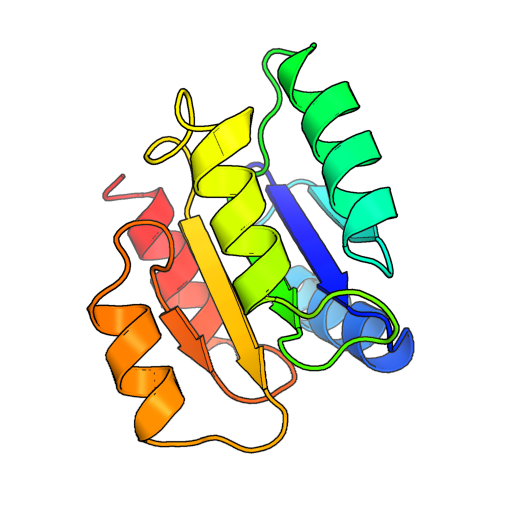 735 N N . SER A 1 100 ? 47.773 -2.575 10.194 1.00 38.94 98 SER A N 1
ATOM 736 C CA . SER A 1 100 ? 48.121 -3.648 9.293 1.00 42.54 98 SER A CA 1
ATOM 737 C C . SER A 1 100 ? 46.933 -4.402 8.800 1.00 45.62 98 SER A C 1
ATOM 738 O O . SER A 1 100 ? 46.713 -4.606 7.600 1.00 46.82 98 SER A O 1
ATOM 741 N N . SER A 1 101 ? 46.149 -4.863 9.783 1.00 48.62 99 SER A N 1
ATOM 742 C CA . SER A 1 101 ? 44.966 -5.560 9.475 1.00 49.44 99 SER A CA 1
ATOM 743 C C . SER A 1 101 ? 43.713 -4.735 9.640 1.00 49.49 99 SER A C 1
ATOM 744 O O . SER A 1 101 ? 43.480 -4.074 10.646 1.00 49.03 99 SER A O 1
ATOM 747 N N . LEU A 1 102 ? 42.872 -4.786 8.649 1.00 50.38 100 LEU A N 1
ATOM 748 C CA . LEU A 1 102 ? 41.832 -3.780 8.646 1.00 52.30 100 LEU A CA 1
ATOM 749 C C . LEU A 1 102 ? 40.663 -4.285 9.511 1.00 55.58 100 LEU A C 1
ATOM 750 O O . LEU A 1 102 ? 40.239 -5.442 9.473 1.00 56.12 100 LEU A O 1
ATOM 755 N N . ASP A 1 103 ? 40.094 -3.456 10.335 1.00 60.42 101 ASP A N 1
ATOM 756 C CA . ASP A 1 103 ? 38.903 -4.008 11.004 1.00 63.53 101 ASP A CA 1
ATOM 757 C C . ASP A 1 103 ? 37.640 -3.090 10.968 1.00 64.13 101 ASP A C 1
ATOM 758 O O . ASP A 1 103 ? 37.737 -1.874 11.114 1.00 62.54 101 ASP A O 1
ATOM 763 N N . PRO A 1 104 ? 36.446 -3.697 10.762 1.00 67.11 102 PRO A N 1
ATOM 764 C CA . PRO A 1 104 ? 35.160 -2.978 10.715 1.00 67.27 102 PRO A CA 1
ATOM 765 C C . PRO A 1 104 ? 34.886 -2.005 11.916 1.00 67.87 102 PRO A C 1
ATOM 766 O O . PRO A 1 104 ? 34.506 -0.808 11.658 1.00 68.37 102 PRO A O 1
ATOM 770 N N . ARG A 1 105 ? 35.146 -2.448 13.169 1.00 67.94 103 ARG A N 1
ATOM 771 C CA . ARG A 1 105 ? 35.009 -1.622 14.421 1.00 68.93 103 ARG A CA 1
ATOM 772 C C . ARG A 1 105 ? 35.695 -0.297 14.221 1.00 67.74 103 ARG A C 1
ATOM 773 O O . ARG A 1 105 ? 35.080 0.818 14.215 1.00 67.62 103 ARG A O 1
ATOM 781 N N . ASP A 1 106 ? 37.003 -0.430 14.024 1.00 66.77 104 ASP A N 1
ATOM 782 C CA . ASP A 1 106 ? 37.843 0.726 13.746 1.00 64.38 104 ASP A CA 1
ATOM 783 C C . ASP A 1 106 ? 37.458 1.581 12.552 1.00 62.96 104 ASP A C 1
ATOM 784 O O . ASP A 1 106 ? 37.482 2.773 12.693 1.00 62.68 104 ASP A O 1
ATOM 789 N N . GLN A 1 107 ? 36.977 0.999 11.476 1.00 63.01 105 GLN A N 1
ATOM 790 C CA . GLN A 1 107 ? 36.567 1.795 10.347 1.00 65.72 105 GLN A CA 1
ATOM 791 C C . GLN A 1 107 ? 35.459 2.706 10.789 1.00 65.10 105 GLN A C 1
ATOM 792 O O . GLN A 1 107 ? 35.474 3.886 10.528 1.00 64.72 105 GLN A O 1
ATOM 798 N N . ALA A 1 108 ? 34.515 2.150 11.512 1.00 64.15 106 ALA A N 1
ATOM 799 C CA . ALA A 1 108 ? 33.390 2.893 12.083 1.00 62.94 106 ALA A CA 1
ATOM 800 C C . ALA A 1 108 ? 33.781 4.026 13.023 1.00 61.87 106 ALA A C 1
ATOM 801 O O . ALA A 1 108 ? 33.241 5.104 12.864 1.00 62.68 106 ALA A O 1
ATOM 803 N N . LYS A 1 109 ? 34.722 3.822 13.932 1.00 60.35 107 LYS A N 1
ATOM 804 C CA . LYS A 1 109 ? 35.186 4.893 14.809 1.00 60.99 107 LYS A CA 1
ATOM 805 C C . LYS A 1 109 ? 35.841 6.032 14.057 1.00 61.84 107 LYS A C 1
ATOM 806 O O . LYS A 1 109 ? 35.554 7.184 14.291 1.00 62.05 107 LYS A O 1
ATOM 812 N N . ALA A 1 110 ? 36.714 5.698 13.131 1.00 62.98 108 ALA A N 1
ATOM 813 C CA . ALA A 1 110 ? 37.298 6.657 12.172 1.00 65.14 108 ALA A CA 1
ATOM 814 C C . ALA A 1 110 ? 36.269 7.572 11.465 1.00 65.47 108 ALA A C 1
ATOM 815 O O . ALA A 1 110 ? 36.334 8.822 11.397 1.00 65.26 108 ALA A O 1
ATOM 817 N N . GLU A 1 111 ? 35.260 6.919 10.910 1.00 68.46 109 GLU A N 1
ATOM 818 C CA . GLU A 1 111 ? 34.118 7.687 10.299 1.00 69.51 109 GLU A CA 1
ATOM 819 C C . GLU A 1 111 ? 33.468 8.550 11.318 1.00 68.40 109 GLU A C 1
ATOM 820 O O . GLU A 1 111 ? 33.257 9.728 11.029 1.00 68.60 109 GLU A O 1
ATOM 826 N N . ALA A 1 112 ? 33.161 7.949 12.491 1.00 67.57 110 ALA A N 1
ATOM 827 C CA . ALA A 1 112 ? 32.606 8.732 13.636 1.00 68.43 110 ALA A CA 1
ATOM 828 C C . ALA A 1 112 ? 33.514 9.928 13.803 1.00 68.85 110 ALA A C 1
ATOM 829 O O . ALA A 1 112 ? 33.202 11.022 13.345 1.00 70.30 110 ALA A O 1
ATOM 831 N N . SER A 1 113 ? 34.704 9.669 14.338 1.00 68.40 111 SER A N 1
ATOM 832 C CA . SER A 1 113 ? 35.580 10.691 14.790 1.00 67.79 111 SER A CA 1
ATOM 833 C C . SER A 1 113 ? 35.786 11.795 13.756 1.00 67.67 111 SER A C 1
ATOM 834 O O . SER A 1 113 ? 35.954 11.537 12.523 1.00 70.83 111 SER A O 1
ATOM 837 N N . ASP A 1 114 ? 35.746 13.013 14.267 1.00 65.54 112 ASP A N 1
ATOM 838 C CA . ASP A 1 114 ? 35.921 14.231 13.505 1.00 64.41 112 ASP A CA 1
ATOM 839 C C . ASP A 1 114 ? 37.330 14.710 13.424 1.00 62.07 112 ASP A C 1
ATOM 840 O O . ASP A 1 114 ? 37.686 15.749 12.739 1.00 62.33 112 ASP A O 1
ATOM 845 N N . TRP A 1 115 ? 38.164 13.964 14.152 1.00 59.64 113 TRP A N 1
ATOM 846 C CA . TRP A 1 115 ? 39.626 14.075 14.081 1.00 55.16 113 TRP A CA 1
ATOM 847 C C . TRP A 1 115 ? 40.192 13.118 13.003 1.00 54.77 113 TRP A C 1
ATOM 848 O O . TRP A 1 115 ? 41.238 13.386 12.478 1.00 55.32 113 TRP A O 1
ATOM 859 N N . VAL A 1 116 ? 39.528 11.999 12.707 1.00 54.12 114 VAL A N 1
ATOM 860 C CA . VAL A 1 116 ? 40.082 11.098 11.705 1.00 54.91 114 VAL A CA 1
ATOM 861 C C . VAL A 1 116 ? 39.314 11.066 10.396 1.00 55.30 114 VAL A C 1
ATOM 862 O O . VAL A 1 116 ? 38.081 10.782 10.303 1.00 55.71 114 VAL A O 1
ATOM 866 N N . ASP A 1 117 ? 40.080 11.459 9.398 1.00 56.11 115 ASP A N 1
ATOM 867 C CA . ASP A 1 117 ? 39.623 11.600 8.043 1.00 56.58 115 ASP A CA 1
ATOM 868 C C . ASP A 1 117 ? 39.805 10.360 7.241 1.00 56.92 115 ASP A C 1
ATOM 869 O O . ASP A 1 117 ? 39.377 10.400 6.122 1.00 58.43 115 ASP A O 1
ATOM 874 N N . TYR A 1 118 ? 40.421 9.274 7.740 1.00 55.47 116 TYR A N 1
ATOM 875 C CA . TYR A 1 118 ? 40.638 8.112 6.846 1.00 53.89 116 TYR A CA 1
ATOM 876 C C . TYR A 1 118 ? 41.311 6.949 7.548 1.00 51.55 116 TYR A C 1
ATOM 877 O O . TYR A 1 118 ? 41.983 7.117 8.549 1.00 50.58 116 TYR A O 1
ATOM 886 N N . TYR A 1 119 ? 41.159 5.751 7.032 1.00 48.97 117 TYR A N 1
ATOM 887 C CA . TYR A 1 119 ? 41.592 4.615 7.793 1.00 47.43 117 TYR A CA 1
ATOM 888 C C . TYR A 1 119 ? 42.037 3.668 6.759 1.00 46.77 117 TYR A C 1
ATOM 889 O O . TYR A 1 119 ? 41.203 3.310 5.984 1.00 47.96 117 TYR A O 1
ATOM 898 N N . VAL A 1 120 ? 43.343 3.300 6.659 1.00 45.81 118 VAL A N 1
ATOM 899 C CA . VAL A 1 120 ? 43.725 2.279 5.652 1.00 41.40 118 VAL A CA 1
ATOM 900 C C . VAL A 1 120 ? 44.698 1.190 6.162 1.00 40.37 118 VAL A C 1
ATOM 901 O O . VAL A 1 120 ? 45.153 1.278 7.324 1.00 40.04 118 VAL A O 1
ATOM 905 N N . SER A 1 121 ? 45.028 0.185 5.320 1.00 37.06 119 SER A N 1
ATOM 906 C CA . SER A 1 121 ? 46.015 -0.795 5.667 1.00 35.23 119 SER A CA 1
ATOM 907 C C . SER A 1 121 ? 47.393 -0.193 5.434 1.00 35.53 119 SER A C 1
ATOM 908 O O . SER A 1 121 ? 47.489 1.017 4.998 1.00 34.41 119 SER A O 1
ATOM 911 N N . LYS A 1 122 ? 48.444 -0.993 5.639 1.00 34.53 120 LYS A N 1
ATOM 912 C CA . LYS A 1 122 ? 49.816 -0.467 5.459 1.00 37.08 120 LYS A CA 1
ATOM 913 C C . LYS A 1 122 ? 50.656 -1.120 4.353 1.00 37.59 120 LYS A C 1
ATOM 914 O O . LYS A 1 122 ? 50.579 -2.367 4.160 1.00 38.95 120 LYS A O 1
ATOM 920 N N . PRO A 1 123 ? 51.599 -0.350 3.714 1.00 37.07 121 PRO A N 1
ATOM 921 C CA . PRO A 1 123 ? 51.991 1.075 3.794 1.00 36.23 121 PRO A CA 1
ATOM 922 C C . PRO A 1 123 ? 50.954 1.845 3.005 1.00 36.87 121 PRO A C 1
ATOM 923 O O . PRO A 1 123 ? 50.099 1.217 2.413 1.00 37.72 121 PRO A O 1
ATOM 927 N N . LEU A 1 124 ? 50.989 3.194 3.037 1.00 38.34 122 LEU A N 1
ATOM 928 C CA . LEU A 1 124 ? 50.282 4.092 2.089 1.00 38.49 122 LEU A CA 1
ATOM 929 C C . LEU A 1 124 ? 50.268 3.606 0.600 1.00 39.50 122 LEU A C 1
ATOM 930 O O . LEU A 1 124 ? 51.230 3.036 0.162 1.00 37.44 122 LEU A O 1
ATOM 935 N N . THR A 1 125 ? 49.137 3.772 -0.149 1.00 41.05 123 THR A N 1
ATOM 936 C CA . THR A 1 125 ? 49.151 3.534 -1.556 1.00 39.63 123 THR A CA 1
ATOM 937 C C . THR A 1 125 ? 49.040 4.840 -2.284 1.00 41.05 123 THR A C 1
ATOM 938 O O . THR A 1 125 ? 48.855 5.912 -1.681 1.00 41.77 123 THR A O 1
ATOM 942 N N . ALA A 1 126 ? 49.190 4.815 -3.597 1.00 41.79 124 ALA A N 1
ATOM 943 C CA . ALA A 1 126 ? 49.134 6.099 -4.274 1.00 42.30 124 ALA A CA 1
ATOM 944 C C . ALA A 1 126 ? 47.680 6.614 -4.258 1.00 42.96 124 ALA A C 1
ATOM 945 O O . ALA A 1 126 ? 47.422 7.824 -4.180 1.00 42.27 124 ALA A O 1
ATOM 947 N N . ASN A 1 127 ? 46.711 5.711 -4.338 1.00 43.29 125 ASN A N 1
ATOM 948 C CA . ASN A 1 127 ? 45.370 6.185 -4.333 1.00 44.26 125 ASN A CA 1
ATOM 949 C C . ASN A 1 127 ? 45.100 6.906 -3.033 1.00 45.76 125 ASN A C 1
ATOM 950 O O . ASN A 1 127 ? 44.558 8.000 -3.061 1.00 45.73 125 ASN A O 1
ATOM 955 N N . ALA A 1 128 ? 45.473 6.285 -1.898 1.00 46.50 126 ALA A N 1
ATOM 956 C CA . ALA A 1 128 ? 45.125 6.804 -0.585 1.00 46.47 126 ALA A CA 1
ATOM 957 C C . ALA A 1 128 ? 45.816 8.130 -0.444 1.00 47.77 126 ALA A C 1
ATOM 958 O O . ALA A 1 128 ? 45.261 9.038 0.147 1.00 47.84 126 ALA A O 1
ATOM 960 N N . LEU A 1 129 ? 47.070 8.247 -0.882 1.00 48.03 127 LEU A N 1
ATOM 961 C CA . LEU A 1 129 ? 47.694 9.522 -0.731 1.00 49.49 127 LEU A CA 1
ATOM 962 C C . LEU A 1 129 ? 46.939 10.603 -1.569 1.00 52.91 127 LEU A C 1
ATOM 963 O O . LEU A 1 129 ? 46.908 11.812 -1.197 1.00 53.57 127 LEU A O 1
ATOM 968 N N . ASN A 1 130 ? 46.328 10.204 -2.701 1.00 55.30 128 ASN A N 1
ATOM 969 C CA . ASN A 1 130 ? 45.645 11.170 -3.590 1.00 55.01 128 ASN A CA 1
ATOM 970 C C . ASN A 1 130 ? 44.416 11.771 -2.968 1.00 55.64 128 ASN A C 1
ATOM 971 O O . ASN A 1 130 ? 44.336 12.964 -2.923 1.00 56.42 128 ASN A O 1
ATOM 976 N N . ASN A 1 131 ? 43.597 10.983 -2.318 1.00 56.27 129 ASN A N 1
ATOM 977 C CA . ASN A 1 131 ? 42.516 11.534 -1.560 1.00 57.01 129 ASN A CA 1
ATOM 978 C C . ASN A 1 131 ? 43.026 12.383 -0.431 1.00 57.75 129 ASN A C 1
ATOM 979 O O . ASN A 1 131 ? 42.426 13.343 -0.089 1.00 58.93 129 ASN A O 1
ATOM 984 N N . LEU A 1 132 ? 44.112 12.005 0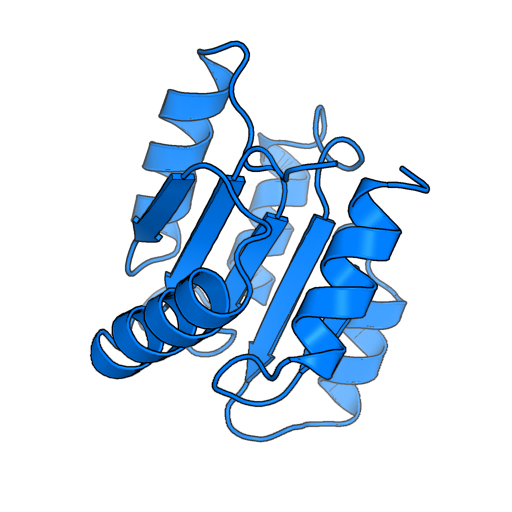.201 1.00 20.00 130 LEU A N 1
ATOM 985 C CA . LEU A 1 132 ? 44.598 12.810 1.297 1.00 20.00 130 LEU A CA 1
ATOM 986 C C . LEU A 1 132 ? 44.984 14.151 0.791 1.00 20.00 130 LEU A C 1
ATOM 987 O O . LEU A 1 132 ? 44.729 15.140 1.426 1.00 20.00 130 LEU A O 1
ATOM 992 N N . TYR A 1 133 ? 45.620 14.185 -0.361 1.00 57.65 131 TYR A N 1
ATOM 993 C CA . TYR A 1 133 ? 45.961 15.438 -0.976 1.00 58.46 131 TYR A CA 1
ATOM 994 C C . TYR A 1 133 ? 44.708 16.200 -1.341 1.00 59.31 131 TYR A C 1
ATOM 995 O O . TYR A 1 133 ? 44.587 17.345 -1.009 1.00 60.33 131 TYR A O 1
ATOM 1004 N N . ASN A 1 134 ? 43.743 15.548 -1.966 1.00 58.95 132 ASN A N 1
ATOM 1005 C CA . ASN A 1 134 ? 42.405 16.185 -2.199 1.00 61.33 132 ASN A CA 1
ATOM 1006 C C . ASN A 1 134 ? 41.606 16.663 -1.006 1.00 62.96 132 ASN A C 1
ATOM 1007 O O . ASN A 1 134 ? 40.731 17.539 -1.099 1.00 63.68 132 ASN A O 1
ATOM 1012 N N . LYS A 1 135 ? 41.845 16.035 0.116 1.00 64.56 133 LYS A N 1
ATOM 1013 C CA . LYS A 1 135 ? 41.212 16.472 1.317 1.00 64.27 133 LYS A CA 1
ATOM 1014 C C . LYS A 1 135 ? 41.970 17.733 1.773 1.00 64.94 133 LYS A C 1
ATOM 1015 O O . LYS A 1 135 ? 41.329 18.677 2.189 1.00 66.35 133 LYS A O 1
ATOM 1021 N N . VAL A 1 136 ? 43.283 17.817 1.654 1.00 65.92 134 VAL A N 1
ATOM 1022 C CA . VAL A 1 136 ? 43.959 19.023 2.114 1.00 69.83 134 VAL A CA 1
ATOM 1023 C C . VAL A 1 136 ? 43.629 20.183 1.221 1.00 73.40 134 VAL A C 1
ATOM 1024 O O . VAL A 1 136 ? 43.663 21.309 1.664 1.00 74.10 134 VAL A O 1
ATOM 1028 N N . LEU A 1 137 ? 43.280 19.904 -0.042 1.00 78.13 135 LEU A N 1
ATOM 1029 C CA . LEU A 1 137 ? 42.993 20.959 -1.045 1.00 81.14 135 LEU A CA 1
ATOM 1030 C C . LEU A 1 137 ? 41.538 21.455 -1.071 1.00 84.17 135 LEU A C 1
ATOM 1031 O O . LEU A 1 137 ? 41.339 22.623 -1.257 1.00 84.42 135 LEU A O 1
ATOM 1036 N N . ASN A 1 138 ? 40.612 20.585 -0.751 1.00 88.10 136 ASN A N 1
ATOM 1037 C CA . ASN A 1 138 ? 39.264 20.992 -0.587 1.00 93.02 136 ASN A CA 1
ATOM 1038 C C . ASN A 1 138 ? 39.165 21.387 0.859 1.00 94.43 136 ASN A C 1
ATOM 1039 O O . ASN A 1 138 ? 38.097 21.417 1.440 1.00 93.57 136 ASN A O 1
ATOM 1044 N N . GLU A 1 139 ? 40.309 21.686 1.446 1.00 97.03 137 GLU A N 1
ATOM 1045 C CA . GLU A 1 139 ? 40.345 22.044 2.840 1.00 97.89 137 GLU A CA 1
ATOM 1046 C C . GLU A 1 139 ? 39.131 22.870 3.152 1.00 98.62 137 GLU A C 1
ATOM 1047 O O . GLU A 1 139 ? 38.663 23.600 2.301 1.00 98.38 137 GLU A O 1
#

Solvent-accessible surface area: 6996 Å² total; per-residue (Å²): 213,100,0,91,23,2,2,1,2,5,48,63,93,114,16,9,128,69,3,20,51,37,2,164,141,35,146,30,21,111,99,35,62,55,20,65,34,1,96,39,0,12,83,36,0,59,96,16,55,91,30,92,168,25,7,13,1,0,4,0,5,12,85,16,94,70,63,50,0,36,79,0,3,82,68,0,95,153,102,11,87,117,35,51,131,163,8,21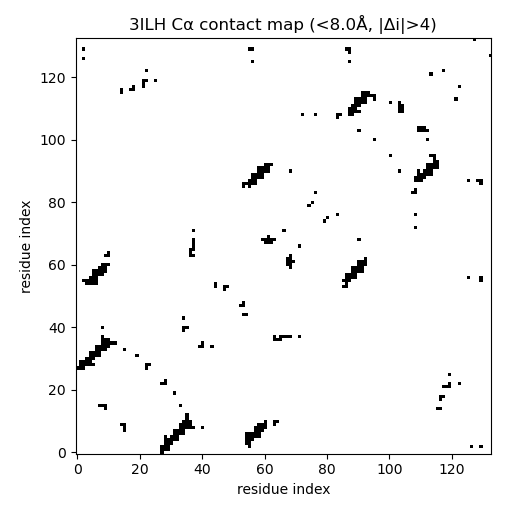,0,0,0,5,7,79,84,84,38,94,170,22,79,57,85,4,142,75,27,107,4,7,46,52,17,35,46,46,49,2,80,64,104,5,1,61,44,0,0,77,71,24,91,121,114

B-factor: mean 56.58, std 14.57, range [20.0, 106.69]

Sequence (133 aa):
RKIDSVLLIDDDDIVNFLNTTIIRMTHRVEEIQSVTSGNAAINKLNELYAAGRWPSIICIDINMPGINGWELIDLFKQHFQPMKNKSIVCLLSSSLDPRDQAKAEASDWVDYYVSKPLTANALNNLYNKVLNE

Radius of gyration: 13.39 Å; Cα contacts (8 Å, |Δi|>4): 209; chains: 1; bounding box: 28×34×31 Å

Nearest PDB structures (foldseek):
  3ilh-assembly1_A  TM=1.008E+00  e=1.741E-25  Cytophaga hutchinsonii ATCC 33406
  6xvu-assembly2_C  TM=7.969E-01  e=7.151E-08  Deinococcus radiodurans R1 = ATCC 13939 = DSM 20539
  4xlt-assembly1_A  TM=8.819E-01  e=2.013E-06  Dyadobacter fermentans DSM 18053
  8phx-assembly1_A  TM=8.720E-01  e=3.3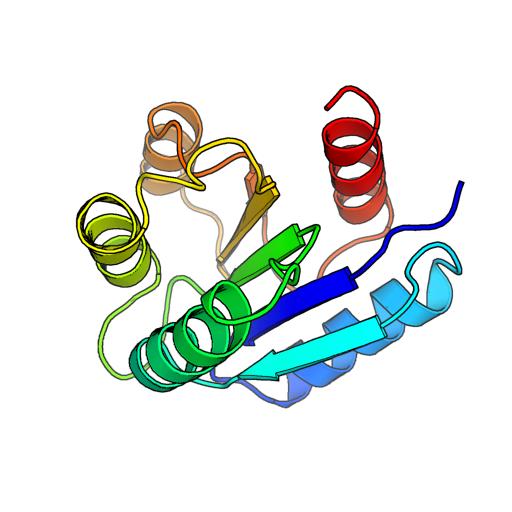32E-06  Candida albicans SC5314
  5lnn-assembly1_A  TM=8.351E-01  e=1.064E-04  Arabidopsis thaliana

Foldseek 3Di:
DAFEEEEEEAQDVVQVVVQVVQVVVLPRYDDYYYHHDLVSVVVVCVVQVVDVGDHQEYEAEQDHPDHGPVVSVVVCVPPPVVVLPSYEYEYEYQDDDPVVQVVLVVDSSHDYYYYDDDHNVNVVVSVVVSVVD